Protein AF-A0A917T4K3-F1 (afdb_monomer_lite)

Secondary structure (DSSP, 8-state):
-HHHHHHHHHHHHHHHHHHHHHHHHHHHTT-PPPHHHHHHHHHHHHHHHHHHHHHHHHHHHHHHHHHHHHHHHHHHHHHTTS----HHHHHHHHHHTT--HHHHHHHHHHTT--S-HHHHHHHHTTSSPPPHHHHHHHHHHHHHHHHH-

Organism: NCBI:txid1748367

Sequence (149 aa):
MRQEVYAEASTAAALRAAECRARSERLRAGGGATPDDAAQARERLAVARRRQEVAAARARSLAEQQAAARVLDEGARRVTAVDVLGPADLRTRMDALGCPLVDLWAAYLGLCGTCSPLELDAALHGALVLPGIEYRRLDQALWEMEHAL

Radius of gyration: 28.82 Å; chains: 1; bounding box: 52×40×78 Å

pLDDT: mean 71.72, std 12.09, range [40.84, 90.81]

Foldseek 3Di:
DVVVVVVVVVVVVVVVVVVVVVVVVVCVVDDPQDPVNVVVVVVVVVVVVVVVVVVVVVVVVVVVVVVVVVVLVVVVVVVVVDDQDALQRLLVLCVVLVHDLVQLVVLLVVVVQDDDSVQNVCRNVVVHDDRSVSSVSSVVSSVVSVVVD

Structure (mmCIF, N/CA/C/O backbone):
data_AF-A0A917T4K3-F1
#
_entry.id   AF-A0A917T4K3-F1
#
loop_
_atom_site.group_PDB
_atom_site.id
_atom_site.type_symbol
_atom_site.label_atom_id
_atom_site.label_alt_id
_atom_site.label_comp_id
_atom_site.label_asym_id
_atom_site.label_entity_id
_atom_site.label_seq_id
_atom_site.pdbx_PDB_ins_code
_atom_site.Cartn_x
_atom_site.Cartn_y
_atom_site.Cartn_z
_atom_site.occupancy
_atom_site.B_iso_or_equiv
_atom_site.auth_seq_id
_atom_site.auth_comp_id
_atom_site.auth_asym_id
_atom_site.auth_atom_id
_atom_site.pdbx_PDB_model_num
ATOM 1 N N . MET A 1 1 ? 24.339 25.917 -17.254 1.00 52.16 1 MET A N 1
ATOM 2 C CA . MET A 1 1 ? 23.712 24.609 -16.958 1.00 52.16 1 MET A CA 1
ATOM 3 C C . MET A 1 1 ? 22.759 24.073 -18.031 1.00 52.16 1 MET A C 1
ATOM 5 O O . MET A 1 1 ? 23.098 23.058 -18.611 1.00 52.16 1 MET A O 1
ATOM 9 N N . ARG A 1 2 ? 21.593 24.672 -18.363 1.00 51.97 2 ARG A N 1
ATOM 10 C CA . ARG A 1 2 ? 20.718 24.086 -19.421 1.00 51.97 2 ARG A CA 1
ATOM 11 C C . ARG A 1 2 ? 21.290 24.207 -20.842 1.00 51.97 2 ARG A C 1
ATOM 13 O O . ARG A 1 2 ? 21.120 23.287 -21.627 1.00 51.97 2 ARG A O 1
ATOM 20 N N . GLN A 1 3 ? 21.969 25.308 -21.173 1.00 52.25 3 GLN A N 1
ATOM 21 C CA . GLN A 1 3 ? 22.527 25.528 -22.519 1.00 52.25 3 GLN A CA 1
ATOM 22 C C . GLN A 1 3 ? 23.711 24.603 -22.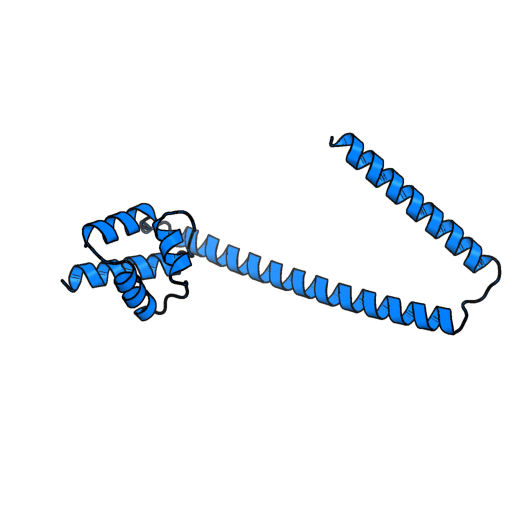853 1.00 52.25 3 GLN A C 1
ATOM 24 O O . GLN A 1 3 ? 23.831 24.172 -23.995 1.00 52.25 3 GLN A O 1
ATOM 29 N N . GLU A 1 4 ? 24.526 24.235 -21.864 1.00 55.00 4 GLU A N 1
ATOM 30 C CA . GLU A 1 4 ? 25.661 23.315 -22.049 1.00 55.00 4 GLU A CA 1
ATOM 31 C C . GLU A 1 4 ? 25.184 21.887 -22.353 1.00 55.00 4 GLU A C 1
ATOM 33 O O . GLU A 1 4 ? 25.668 21.262 -23.292 1.00 55.00 4 GLU A O 1
ATOM 38 N N . VAL A 1 5 ? 24.129 21.425 -21.672 1.00 59.19 5 VAL A N 1
ATOM 39 C CA . VAL A 1 5 ? 23.522 20.102 -21.911 1.00 59.19 5 VAL A CA 1
ATOM 40 C C . VAL A 1 5 ? 22.920 19.989 -23.323 1.00 59.19 5 VAL A C 1
ATOM 42 O O . VAL A 1 5 ? 23.009 18.938 -23.958 1.00 59.19 5 VAL A O 1
ATOM 45 N N . TYR A 1 6 ? 22.343 21.071 -23.860 1.00 53.94 6 TYR A N 1
ATOM 46 C CA . TYR A 1 6 ? 21.839 21.090 -25.242 1.00 53.94 6 TYR A CA 1
ATOM 47 C C . TYR A 1 6 ? 22.968 21.070 -26.284 1.00 53.94 6 TYR A C 1
ATOM 49 O O . TYR A 1 6 ? 22.834 20.409 -27.318 1.00 53.94 6 TYR A O 1
ATOM 57 N N . ALA A 1 7 ? 24.084 21.754 -26.018 1.00 63.34 7 ALA A N 1
ATOM 58 C CA . ALA A 1 7 ? 25.245 21.769 -26.907 1.00 63.34 7 ALA A CA 1
ATOM 59 C C . ALA A 1 7 ? 25.944 20.398 -26.963 1.00 63.34 7 ALA A C 1
ATOM 61 O O . ALA A 1 7 ? 26.297 19.921 -28.047 1.00 63.34 7 ALA A O 1
ATOM 62 N N . GLU A 1 8 ? 26.068 19.719 -25.822 1.00 68.88 8 GLU A N 1
ATOM 63 C CA . GLU A 1 8 ? 26.615 18.361 -25.736 1.00 68.88 8 GLU A CA 1
ATOM 64 C C . GLU A 1 8 ? 25.728 17.336 -26.457 1.00 68.88 8 GLU A C 1
ATOM 66 O O . GLU A 1 8 ? 26.223 16.526 -27.246 1.00 68.88 8 GLU A O 1
ATOM 71 N N . ALA A 1 9 ? 24.404 17.412 -26.274 1.00 56.28 9 ALA A N 1
ATOM 72 C CA . ALA A 1 9 ? 23.457 16.527 -26.953 1.00 56.28 9 ALA A CA 1
ATOM 73 C C . ALA A 1 9 ? 23.473 16.708 -28.483 1.00 56.28 9 ALA A C 1
ATOM 75 O O . ALA A 1 9 ? 23.432 15.724 -29.227 1.00 56.28 9 ALA A O 1
A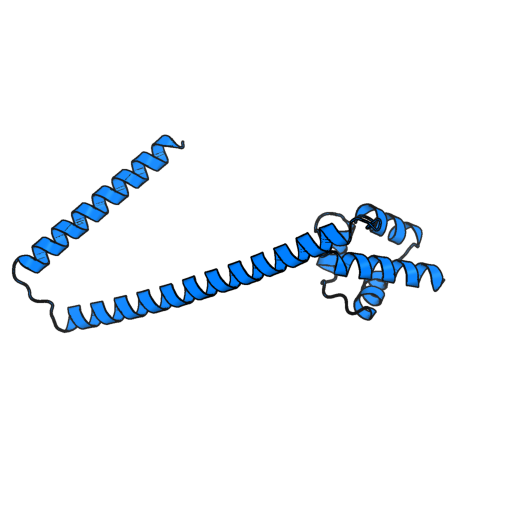TOM 76 N N . SER A 1 10 ? 23.580 17.953 -28.958 1.00 66.75 10 SER A N 1
ATOM 77 C CA . SER A 1 10 ? 23.686 18.275 -30.387 1.00 66.75 10 SER A CA 1
ATOM 78 C C . SER A 1 10 ? 24.986 17.737 -30.998 1.00 66.75 10 SER A C 1
ATOM 80 O O . SER A 1 10 ? 24.974 17.097 -32.053 1.00 66.75 10 SER A O 1
ATOM 82 N N . THR A 1 11 ? 26.104 17.896 -30.286 1.00 75.44 11 THR A N 1
ATOM 83 C CA . THR A 1 11 ? 27.418 17.395 -30.713 1.00 75.44 11 THR A CA 1
ATOM 84 C C . THR A 1 11 ? 27.435 15.865 -30.787 1.00 75.44 11 THR A C 1
ATOM 86 O O . THR A 1 11 ? 27.882 15.288 -31.780 1.00 75.44 11 THR A O 1
ATOM 89 N N . ALA A 1 12 ? 26.860 15.188 -29.789 1.00 64.44 12 ALA A N 1
ATOM 90 C CA . ALA A 1 12 ? 26.726 13.734 -29.787 1.00 64.44 12 ALA A CA 1
ATOM 91 C C . ALA A 1 12 ? 25.843 13.219 -30.941 1.00 64.44 12 ALA A C 1
ATOM 93 O O . ALA A 1 12 ? 26.136 12.174 -31.529 1.00 64.44 12 ALA A O 1
ATOM 94 N N . ALA A 1 13 ? 24.781 13.946 -31.301 1.00 59.59 13 ALA A N 1
ATOM 95 C CA . ALA A 1 13 ? 23.933 13.603 -32.443 1.00 59.59 13 ALA A CA 1
ATOM 96 C C . ALA A 1 13 ? 24.668 13.779 -33.785 1.00 59.59 13 ALA A C 1
ATOM 98 O O . ALA A 1 13 ? 24.569 12.911 -34.658 1.00 59.59 13 ALA A O 1
ATOM 99 N N . ALA A 1 14 ? 25.448 14.854 -33.936 1.00 74.94 14 ALA A N 1
ATOM 100 C CA . ALA A 1 14 ? 26.242 15.115 -35.136 1.00 74.94 14 ALA A CA 1
ATOM 101 C C . ALA A 1 14 ? 27.321 14.040 -35.368 1.00 74.94 14 ALA A C 1
ATOM 103 O O . ALA A 1 14 ? 27.476 13.561 -36.495 1.00 74.94 14 ALA A O 1
ATOM 104 N N . LEU A 1 15 ? 28.002 13.603 -34.301 1.00 77.00 15 LEU A N 1
ATOM 105 C CA . LEU A 1 15 ? 28.995 12.523 -34.351 1.00 77.00 15 LEU A CA 1
ATOM 106 C C . LEU A 1 15 ? 28.371 11.193 -34.796 1.00 77.00 15 LEU A C 1
ATOM 108 O O . LEU A 1 15 ? 28.854 10.577 -35.746 1.00 77.00 15 LEU A O 1
ATOM 112 N N . ARG A 1 16 ? 27.231 10.796 -34.211 1.00 70.38 16 ARG A N 1
ATOM 113 C CA . ARG A 1 16 ? 26.514 9.571 -34.622 1.00 70.38 16 ARG A CA 1
ATOM 114 C C . ARG A 1 16 ? 26.059 9.623 -36.082 1.00 70.38 16 ARG A C 1
ATOM 116 O O . ARG A 1 16 ? 26.117 8.617 -36.787 1.00 70.38 16 ARG A O 1
ATOM 123 N N . ALA A 1 17 ? 25.612 10.784 -36.560 1.00 62.78 17 ALA A N 1
ATOM 124 C CA . ALA A 1 17 ? 25.205 10.951 -37.955 1.00 62.78 17 ALA A CA 1
ATOM 125 C C . ALA A 1 17 ? 26.392 10.814 -38.927 1.00 62.78 17 ALA A C 1
ATOM 127 O O . ALA A 1 17 ? 26.247 10.213 -39.995 1.00 62.78 17 ALA A O 1
ATOM 128 N N . ALA A 1 18 ? 27.568 11.336 -38.562 1.00 73.50 18 ALA A N 1
ATOM 129 C CA . ALA A 1 18 ? 28.793 11.178 -39.343 1.00 73.50 18 ALA A CA 1
ATOM 130 C C . ALA A 1 18 ? 29.257 9.711 -39.395 1.00 73.50 18 ALA A C 1
ATOM 132 O O . ALA A 1 18 ? 29.554 9.204 -40.477 1.00 73.50 18 ALA A O 1
ATOM 133 N N . GLU A 1 19 ? 29.224 9.001 -38.265 1.00 67.12 19 GLU A N 1
ATOM 134 C CA . GLU A 1 19 ? 29.553 7.571 -38.195 1.00 67.12 19 GLU A CA 1
ATOM 135 C C . GLU A 1 19 ? 28.624 6.713 -39.065 1.00 67.12 19 GLU A C 1
ATOM 137 O O . GLU A 1 19 ? 29.086 5.830 -39.795 1.00 67.12 19 GLU A O 1
ATOM 142 N N . CYS A 1 20 ? 27.318 6.997 -39.044 1.00 64.88 20 CYS A N 1
ATOM 143 C CA . CYS A 1 20 ? 26.338 6.318 -39.891 1.00 64.88 20 CYS A CA 1
ATOM 144 C C . CYS A 1 20 ? 26.611 6.539 -41.387 1.00 64.88 20 CYS A C 1
ATOM 146 O O . CYS A 1 20 ? 26.538 5.582 -42.164 1.00 64.88 20 CYS A O 1
ATOM 148 N N . ARG A 1 21 ? 26.971 7.765 -41.798 1.00 72.44 21 ARG A N 1
ATOM 149 C CA . ARG A 1 21 ? 27.339 8.073 -43.192 1.00 72.44 21 ARG A CA 1
ATOM 150 C C . ARG A 1 21 ? 28.601 7.326 -43.626 1.00 72.44 21 ARG A C 1
ATOM 152 O O . ARG A 1 21 ? 28.550 6.591 -44.609 1.00 72.44 21 ARG A O 1
ATOM 159 N N . ALA A 1 22 ? 29.669 7.390 -42.832 1.00 69.75 22 ALA A N 1
ATOM 160 C CA . ALA A 1 22 ? 30.927 6.694 -43.119 1.00 69.75 22 ALA A CA 1
ATOM 161 C C . ALA A 1 22 ? 30.765 5.162 -43.161 1.00 69.75 22 ALA A C 1
ATOM 163 O O . ALA A 1 22 ? 31.464 4.455 -43.890 1.00 69.75 22 ALA A O 1
ATOM 164 N N . ARG A 1 23 ? 29.844 4.604 -42.366 1.00 66.19 23 ARG A N 1
ATOM 165 C CA . ARG A 1 23 ? 29.502 3.177 -42.421 1.00 66.19 23 ARG A CA 1
ATOM 166 C C . ARG A 1 23 ? 28.716 2.827 -43.686 1.00 66.19 23 ARG A C 1
ATOM 168 O O . ARG A 1 23 ? 28.997 1.801 -44.296 1.00 66.19 23 ARG A O 1
ATOM 175 N N . SER A 1 24 ? 27.773 3.674 -44.099 1.00 64.88 24 SER A N 1
ATOM 176 C CA . SER A 1 24 ? 27.031 3.494 -45.353 1.00 64.88 24 SER A CA 1
ATOM 177 C C . SER A 1 24 ? 27.941 3.572 -46.579 1.00 64.88 24 SER A C 1
ATOM 179 O O . SER A 1 24 ? 27.735 2.821 -47.527 1.00 64.88 24 SER A O 1
ATOM 181 N N . GLU A 1 25 ? 28.927 4.465 -46.581 1.00 73.56 25 GLU A N 1
ATOM 182 C CA . GLU A 1 25 ? 29.904 4.597 -47.668 1.00 73.56 25 GLU A CA 1
ATOM 183 C C . GLU A 1 25 ? 30.810 3.366 -47.754 1.00 73.56 25 GLU A C 1
ATOM 185 O O . GLU A 1 25 ? 30.993 2.827 -48.840 1.00 73.56 25 GLU A O 1
ATOM 190 N N . ARG A 1 26 ? 31.268 2.835 -46.610 1.00 62.50 26 ARG A N 1
ATOM 191 C CA . ARG A 1 26 ? 32.018 1.566 -46.553 1.00 62.50 26 ARG A CA 1
ATOM 192 C C . ARG A 1 26 ? 31.217 0.373 -47.077 1.00 62.50 26 ARG A C 1
ATOM 194 O O . ARG A 1 26 ? 31.762 -0.443 -47.809 1.00 62.50 26 ARG A O 1
ATOM 201 N N . LEU A 1 27 ? 29.925 0.295 -46.751 1.00 62.03 27 LEU A N 1
ATOM 202 C CA . LEU A 1 27 ? 29.034 -0.747 -47.277 1.00 62.03 27 LEU A CA 1
ATOM 203 C C . LEU A 1 27 ? 28.784 -0.598 -48.789 1.00 62.03 27 LEU A C 1
ATOM 205 O O . LEU A 1 27 ? 28.624 -1.601 -49.478 1.00 62.03 27 LEU A O 1
ATOM 209 N N . ARG A 1 28 ? 28.778 0.634 -49.320 1.00 62.78 28 ARG A N 1
ATOM 210 C CA . ARG A 1 28 ? 28.670 0.906 -50.767 1.00 62.78 28 ARG A CA 1
ATOM 211 C C . ARG A 1 28 ? 29.973 0.645 -51.532 1.00 62.78 28 ARG A C 1
ATOM 213 O O . ARG A 1 28 ? 29.907 0.338 -52.715 1.00 62.78 28 ARG A O 1
ATOM 220 N N . ALA A 1 29 ? 31.131 0.753 -50.877 1.00 67.88 29 ALA A N 1
ATOM 221 C CA . ALA A 1 29 ? 32.456 0.701 -51.501 1.00 67.88 29 ALA A CA 1
ATOM 222 C C . ALA A 1 29 ? 33.028 -0.712 -51.758 1.00 67.88 29 ALA A C 1
ATOM 224 O O . ALA A 1 29 ? 34.154 -0.813 -52.234 1.00 67.88 29 ALA A O 1
ATOM 225 N N . GLY A 1 30 ? 32.280 -1.799 -51.521 1.00 60.38 30 GLY A N 1
ATOM 226 C CA . GLY A 1 30 ? 32.620 -3.096 -52.135 1.00 60.38 30 GLY A CA 1
ATOM 227 C C . GLY A 1 30 ? 33.082 -4.233 -51.219 1.00 60.38 30 GLY A C 1
ATOM 228 O O . GLY A 1 30 ? 33.837 -5.092 -51.659 1.00 60.38 30 GLY A O 1
ATOM 229 N N . GLY A 1 31 ? 32.585 -4.317 -49.988 1.00 57.94 31 GLY A N 1
ATOM 230 C CA . GLY A 1 31 ? 32.569 -5.576 -49.235 1.00 57.94 31 GLY A CA 1
ATOM 231 C C . GLY A 1 31 ? 31.124 -5.989 -49.006 1.00 57.94 31 GLY A C 1
ATOM 232 O O . GLY A 1 31 ? 30.476 -5.438 -48.118 1.00 57.94 31 GLY A O 1
ATOM 233 N N . GLY A 1 32 ? 30.586 -6.893 -49.830 1.00 60.78 32 GLY A N 1
ATOM 234 C CA . GLY A 1 32 ? 29.258 -7.458 -49.585 1.00 60.78 32 GLY A CA 1
ATOM 235 C C . GLY A 1 32 ? 29.198 -8.026 -48.167 1.00 60.78 32 GLY A C 1
ATOM 236 O O . GLY A 1 32 ? 30.165 -8.646 -47.729 1.00 60.78 32 GLY A O 1
ATOM 237 N N . ALA A 1 33 ? 28.098 -7.773 -47.448 1.00 59.19 33 ALA A N 1
ATOM 238 C CA . ALA A 1 33 ? 27.910 -8.281 -46.092 1.00 59.19 33 ALA A CA 1
ATOM 239 C C . ALA A 1 33 ? 28.221 -9.780 -46.073 1.00 59.19 33 ALA A C 1
ATOM 241 O O . ALA A 1 33 ? 27.598 -10.556 -46.805 1.00 59.19 33 ALA A O 1
ATOM 242 N N . THR A 1 34 ? 29.211 -10.172 -45.278 1.00 68.12 34 THR A N 1
ATOM 243 C CA . THR A 1 34 ? 29.556 -11.583 -45.151 1.00 68.12 34 THR A CA 1
ATOM 244 C C . THR A 1 34 ? 28.373 -12.331 -44.517 1.00 68.12 34 THR A C 1
ATOM 246 O O . THR A 1 34 ? 27.528 -11.718 -43.851 1.00 68.12 34 THR A O 1
ATOM 249 N N . PRO A 1 35 ? 28.255 -13.655 -44.700 1.00 69.75 35 PRO A N 1
ATOM 250 C CA . PRO A 1 35 ? 27.228 -14.446 -44.020 1.00 69.75 35 PRO A CA 1
ATOM 251 C C . PRO A 1 35 ? 27.210 -14.228 -42.494 1.00 69.75 35 PRO A C 1
ATOM 253 O O . PRO A 1 35 ? 26.133 -14.186 -41.896 1.00 69.75 35 PRO A O 1
ATOM 256 N N . ASP A 1 36 ? 28.378 -13.983 -41.893 1.00 72.56 36 ASP A N 1
ATOM 257 C CA . ASP A 1 36 ? 28.533 -13.652 -40.473 1.00 72.56 36 ASP A CA 1
ATOM 258 C C . ASP A 1 36 ? 28.005 -12.252 -40.124 1.00 72.56 36 ASP A C 1
ATOM 260 O O . ASP A 1 36 ? 27.357 -12.079 -39.089 1.00 72.56 36 ASP A O 1
ATOM 264 N N . ASP A 1 37 ? 28.174 -11.259 -41.004 1.00 68.12 37 ASP A N 1
ATOM 265 C CA . ASP A 1 37 ? 27.569 -9.930 -40.828 1.00 68.12 37 ASP A CA 1
ATOM 266 C C . ASP A 1 37 ? 26.038 -10.001 -40.878 1.00 68.12 37 ASP A C 1
ATOM 268 O O . ASP A 1 37 ? 25.344 -9.328 -40.108 1.00 68.12 37 ASP A O 1
ATOM 272 N N . ALA A 1 38 ? 25.492 -10.842 -41.762 1.00 66.62 38 ALA A N 1
ATOM 273 C CA . ALA A 1 38 ? 24.057 -11.085 -41.851 1.00 66.62 38 ALA A CA 1
ATOM 274 C C . ALA A 1 38 ? 23.526 -11.827 -40.611 1.00 66.62 38 ALA A C 1
ATOM 276 O O . ALA A 1 38 ? 22.438 -11.501 -40.124 1.00 66.62 38 ALA A O 1
ATOM 277 N N . ALA A 1 39 ? 24.285 -12.783 -40.068 1.00 68.88 39 ALA A N 1
ATOM 278 C CA . ALA A 1 39 ? 23.954 -13.476 -38.825 1.00 68.88 39 ALA A CA 1
ATOM 279 C C . ALA A 1 39 ? 23.973 -12.518 -37.620 1.00 68.88 39 ALA A C 1
ATOM 281 O O . ALA A 1 39 ? 22.972 -12.419 -36.905 1.00 68.88 39 ALA A O 1
ATOM 282 N N . GLN A 1 40 ? 25.032 -11.715 -37.463 1.00 67.56 40 GLN A N 1
ATOM 283 C CA . GLN A 1 40 ? 25.112 -10.696 -36.410 1.00 67.56 40 GLN A CA 1
ATOM 284 C C . GLN A 1 40 ? 24.013 -9.636 -36.539 1.00 67.56 40 GLN A C 1
ATOM 286 O O . GLN A 1 40 ? 23.477 -9.167 -35.533 1.00 67.56 40 GLN A O 1
ATOM 291 N N . ALA A 1 41 ? 23.647 -9.239 -37.760 1.00 64.44 41 ALA A N 1
ATOM 292 C CA . ALA A 1 41 ? 22.552 -8.298 -37.979 1.00 64.44 41 ALA A CA 1
ATOM 293 C C . ALA A 1 41 ? 21.197 -8.884 -37.549 1.00 64.44 41 ALA A C 1
ATOM 295 O O . ALA A 1 41 ? 20.408 -8.185 -36.909 1.00 64.44 41 ALA A O 1
ATOM 296 N N . ARG A 1 42 ? 20.936 -10.166 -37.844 1.00 71.06 42 ARG A N 1
ATOM 297 C CA . ARG A 1 42 ? 19.717 -10.871 -37.406 1.00 71.06 42 ARG A CA 1
ATOM 298 C C . ARG A 1 42 ? 19.654 -11.002 -35.889 1.00 71.06 42 ARG A C 1
ATOM 300 O O . ARG A 1 42 ? 18.604 -10.739 -35.308 1.00 71.06 42 ARG A O 1
ATOM 307 N N . GLU A 1 43 ? 20.768 -11.338 -35.248 1.00 75.69 43 GLU A N 1
ATOM 308 C CA . GLU A 1 43 ? 20.852 -11.445 -33.791 1.00 75.69 43 GLU A CA 1
ATOM 309 C C . GLU A 1 43 ? 20.614 -10.088 -33.111 1.00 75.69 43 GLU A C 1
ATOM 311 O O . GLU A 1 43 ? 19.772 -9.966 -32.219 1.00 75.69 43 GLU A O 1
ATOM 316 N N . ARG A 1 44 ? 21.261 -9.022 -33.598 1.00 65.56 44 ARG A N 1
ATOM 317 C CA . ARG A 1 44 ? 21.036 -7.655 -33.098 1.00 65.56 44 ARG A CA 1
ATOM 318 C C . ARG A 1 44 ? 19.590 -7.203 -33.288 1.00 65.56 44 ARG A C 1
ATOM 320 O O . ARG A 1 44 ? 19.038 -6.552 -32.401 1.00 65.56 44 ARG A O 1
ATOM 327 N N . LEU A 1 45 ? 18.961 -7.567 -34.407 1.00 70.69 45 LEU A N 1
ATOM 328 C CA . LEU A 1 45 ? 17.549 -7.285 -34.658 1.00 70.69 45 LEU A CA 1
ATOM 329 C C . LEU A 1 45 ? 16.632 -8.063 -33.700 1.00 70.69 45 L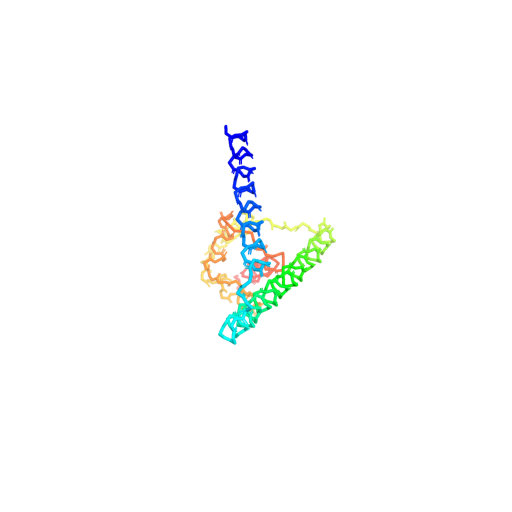EU A C 1
ATOM 331 O O . LEU A 1 45 ? 15.666 -7.492 -33.197 1.00 70.69 45 LEU A O 1
ATOM 335 N N . ALA A 1 46 ? 16.937 -9.329 -33.406 1.00 67.56 46 ALA A N 1
ATOM 336 C CA . ALA A 1 46 ? 16.187 -10.136 -32.443 1.00 67.56 46 ALA A CA 1
ATOM 337 C C . ALA A 1 46 ? 16.274 -9.550 -31.023 1.00 67.56 46 ALA A C 1
ATOM 339 O O . ALA A 1 46 ? 15.252 -9.384 -30.356 1.00 67.56 46 ALA A O 1
ATOM 340 N N . VAL A 1 47 ? 17.469 -9.131 -30.593 1.00 71.69 47 VAL A N 1
ATOM 341 C CA . VAL A 1 47 ? 17.670 -8.447 -29.305 1.00 71.69 47 VAL A CA 1
ATOM 342 C C . VAL A 1 47 ? 16.924 -7.108 -29.262 1.00 71.69 47 VAL A C 1
ATOM 344 O O . VAL A 1 47 ? 16.289 -6.789 -28.256 1.00 71.69 47 VAL A O 1
ATOM 347 N N . ALA A 1 48 ? 16.952 -6.327 -30.347 1.00 58.16 48 ALA A N 1
ATOM 348 C CA . ALA A 1 48 ? 16.223 -5.062 -30.436 1.00 58.16 48 ALA A CA 1
ATOM 349 C C . ALA A 1 48 ? 14.699 -5.263 -30.356 1.00 58.16 48 ALA A C 1
ATOM 351 O O . ALA A 1 48 ? 14.035 -4.556 -29.598 1.00 58.16 48 ALA A O 1
ATOM 352 N N . ARG A 1 49 ? 14.155 -6.269 -31.057 1.00 65.06 49 ARG A N 1
ATOM 353 C CA . ARG A 1 49 ? 12.733 -6.646 -30.975 1.00 65.06 49 ARG A CA 1
ATOM 354 C C . ARG A 1 49 ? 12.346 -7.070 -29.565 1.00 65.06 49 ARG A C 1
ATOM 356 O O . ARG A 1 49 ? 11.364 -6.567 -29.028 1.00 65.06 49 ARG A O 1
ATOM 363 N N . ARG A 1 50 ? 13.168 -7.894 -28.910 1.00 65.94 50 ARG A N 1
ATOM 364 C CA . ARG A 1 50 ? 12.917 -8.313 -27.526 1.00 65.94 50 ARG A CA 1
ATOM 365 C C . ARG A 1 50 ? 12.902 -7.130 -26.557 1.00 65.94 50 ARG A C 1
ATOM 367 O O . ARG A 1 50 ? 12.046 -7.056 -25.680 1.00 65.94 50 ARG A O 1
ATOM 374 N N . ARG A 1 51 ? 13.816 -6.170 -26.728 1.00 64.31 51 ARG A N 1
ATOM 375 C CA . ARG A 1 51 ? 13.828 -4.926 -25.940 1.00 64.31 51 ARG A CA 1
ATOM 376 C C . ARG A 1 51 ? 12.585 -4.074 -26.200 1.00 64.31 51 ARG A C 1
ATOM 378 O O . ARG A 1 51 ? 12.030 -3.524 -25.253 1.00 64.31 51 ARG A O 1
ATOM 385 N N . GLN A 1 52 ? 12.129 -3.997 -27.450 1.00 66.19 52 GLN A N 1
ATOM 386 C CA . GLN A 1 52 ? 10.905 -3.286 -27.821 1.00 66.19 52 GLN A CA 1
ATOM 387 C C . GLN A 1 52 ? 9.654 -3.930 -27.204 1.00 66.19 52 GLN A C 1
ATOM 389 O O . GLN A 1 52 ? 8.809 -3.214 -26.675 1.00 66.19 52 GLN A O 1
ATOM 394 N N . GLU A 1 53 ? 9.551 -5.261 -27.203 1.00 67.88 53 GLU A N 1
ATOM 395 C CA . GLU A 1 53 ? 8.454 -5.998 -26.556 1.00 67.88 53 GLU A CA 1
ATOM 396 C C . GLU A 1 53 ? 8.393 -5.726 -25.050 1.00 67.88 53 GLU A C 1
ATOM 398 O O . GLU A 1 53 ? 7.322 -5.440 -24.513 1.00 67.88 53 GLU A O 1
ATOM 403 N N . VAL A 1 54 ? 9.544 -5.760 -24.370 1.00 71.19 54 VAL A N 1
ATOM 404 C CA . VAL A 1 54 ? 9.642 -5.466 -22.932 1.00 71.19 54 VAL A CA 1
ATOM 405 C C . VAL A 1 54 ? 9.283 -4.007 -22.642 1.00 71.19 54 VAL A C 1
ATOM 407 O O . VAL A 1 54 ? 8.554 -3.735 -21.690 1.00 71.19 54 VAL A O 1
ATOM 410 N N . ALA A 1 55 ? 9.743 -3.061 -23.465 1.00 58.16 55 ALA A N 1
ATOM 411 C CA . ALA A 1 55 ? 9.378 -1.652 -23.329 1.00 58.16 55 ALA A CA 1
ATOM 412 C C . ALA A 1 55 ? 7.871 -1.427 -23.550 1.00 58.16 55 ALA A C 1
ATOM 414 O O . ALA A 1 55 ? 7.241 -0.709 -22.777 1.00 58.16 55 ALA A O 1
ATOM 415 N N . ALA A 1 56 ? 7.273 -2.091 -24.544 1.00 66.00 56 ALA A N 1
ATOM 416 C CA . ALA A 1 56 ? 5.837 -2.027 -24.803 1.00 66.00 56 ALA A CA 1
ATOM 417 C C . ALA A 1 56 ? 5.013 -2.655 -23.666 1.00 66.00 56 ALA A C 1
ATOM 419 O O . ALA A 1 56 ? 3.977 -2.113 -23.291 1.00 66.00 56 ALA A O 1
A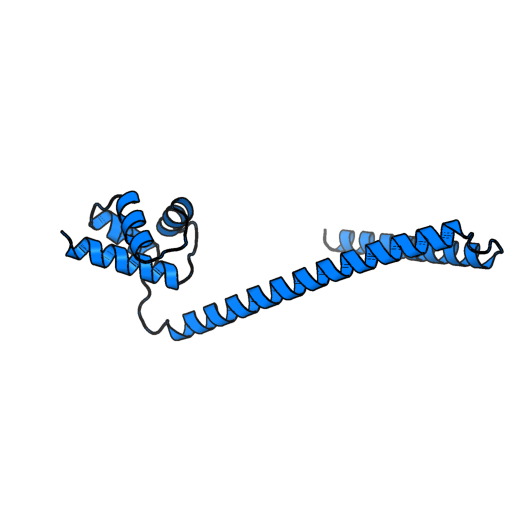TOM 420 N N . ALA A 1 57 ? 5.479 -3.760 -23.076 1.00 67.38 57 ALA A N 1
ATOM 421 C CA . ALA A 1 57 ? 4.848 -4.365 -21.904 1.00 67.38 57 ALA A CA 1
ATOM 422 C C . ALA A 1 57 ? 4.908 -3.438 -20.679 1.00 67.38 57 ALA A C 1
ATOM 424 O O . ALA A 1 57 ? 3.905 -3.268 -19.992 1.00 67.38 57 ALA A O 1
ATOM 425 N N . ARG A 1 58 ? 6.048 -2.772 -20.448 1.00 66.56 58 ARG A N 1
ATOM 426 C CA . ARG A 1 58 ? 6.190 -1.767 -19.382 1.00 66.56 58 ARG A CA 1
ATOM 427 C C . ARG A 1 58 ? 5.289 -0.555 -19.605 1.00 66.56 58 ARG A C 1
ATOM 429 O O . ARG A 1 58 ? 4.677 -0.087 -18.656 1.00 66.56 58 ARG A O 1
ATOM 436 N N . ALA A 1 59 ? 5.169 -0.075 -20.842 1.00 66.00 59 ALA A N 1
ATOM 437 C CA . ALA A 1 59 ? 4.278 1.034 -21.174 1.00 66.00 59 ALA A CA 1
ATOM 438 C C . ALA A 1 59 ? 2.800 0.676 -20.947 1.00 66.00 59 ALA A C 1
ATOM 440 O O . ALA A 1 59 ? 2.062 1.487 -20.396 1.00 66.00 59 ALA A O 1
ATOM 441 N N . ARG A 1 60 ? 2.379 -0.547 -21.309 1.00 73.44 60 ARG A N 1
ATOM 442 C CA . ARG A 1 60 ? 1.026 -1.049 -21.013 1.00 73.44 60 ARG A CA 1
ATOM 443 C C . ARG A 1 60 ? 0.775 -1.164 -19.512 1.00 73.44 60 ARG A C 1
ATOM 445 O O . ARG A 1 60 ? -0.217 -0.633 -19.038 1.00 73.44 60 ARG A O 1
ATOM 452 N N . SER A 1 61 ? 1.712 -1.751 -18.768 1.00 70.94 61 SER A N 1
ATOM 453 C CA . SER A 1 61 ? 1.611 -1.864 -17.308 1.00 70.94 61 SER A CA 1
ATOM 454 C C . SER A 1 61 ? 1.547 -0.493 -16.622 1.00 70.94 61 SER A C 1
ATOM 456 O O . SER A 1 61 ? 0.737 -0.297 -15.722 1.00 70.94 61 SER A O 1
ATOM 458 N N . LEU A 1 62 ? 2.325 0.490 -17.086 1.00 72.56 62 LEU A N 1
ATOM 459 C CA . LEU A 1 62 ? 2.258 1.860 -16.573 1.00 72.56 62 LEU A CA 1
ATOM 460 C C . LEU A 1 62 ? 0.915 2.527 -16.909 1.00 72.56 62 LEU A C 1
ATOM 462 O O . LEU A 1 62 ? 0.353 3.221 -16.068 1.00 72.56 62 LEU A O 1
ATOM 466 N N . ALA A 1 63 ? 0.382 2.310 -18.114 1.00 67.00 63 ALA A N 1
ATOM 467 C CA . ALA A 1 63 ? -0.926 2.828 -18.509 1.00 67.00 63 ALA A CA 1
ATOM 468 C C . ALA A 1 63 ? -2.068 2.196 -17.694 1.00 67.00 63 ALA A C 1
ATOM 470 O O . ALA A 1 63 ? -2.982 2.904 -17.282 1.00 67.00 63 ALA A O 1
ATOM 471 N N . GLU A 1 64 ? -1.993 0.895 -17.406 1.00 72.62 64 GLU A N 1
ATOM 472 C CA . GLU A 1 64 ? -2.929 0.182 -16.526 1.00 72.62 64 GLU A CA 1
ATOM 473 C C . GLU A 1 64 ? -2.851 0.706 -15.087 1.00 72.62 64 GLU A C 1
ATOM 475 O O . GLU A 1 64 ? -3.882 1.006 -14.487 1.00 72.62 64 GLU A O 1
ATOM 480 N N . GLN A 1 65 ? -1.642 0.914 -14.557 1.00 66.94 65 GLN A N 1
ATOM 481 C CA . GLN A 1 65 ? -1.434 1.522 -13.238 1.00 66.94 65 GLN A CA 1
ATOM 482 C C . GLN A 1 65 ? -1.972 2.959 -13.178 1.00 66.94 65 GLN A C 1
ATOM 484 O O . GLN A 1 65 ? -2.618 3.334 -12.203 1.00 66.94 65 GLN A O 1
ATOM 489 N N . GLN A 1 66 ? -1.767 3.762 -14.225 1.00 70.56 66 GLN A N 1
ATOM 490 C CA . GLN A 1 66 ? -2.304 5.123 -14.314 1.00 70.56 66 GLN A CA 1
ATOM 491 C C . GLN A 1 66 ? -3.831 5.141 -14.456 1.00 70.56 66 GLN A C 1
ATOM 493 O O . GLN A 1 66 ? -4.485 6.009 -13.881 1.00 70.56 66 GLN A O 1
ATOM 498 N N . ALA A 1 67 ? -4.414 4.197 -15.197 1.00 68.69 67 ALA A N 1
ATOM 499 C CA . ALA A 1 67 ? -5.862 4.050 -15.306 1.00 68.69 67 ALA A CA 1
ATOM 500 C C . ALA A 1 67 ? -6.478 3.630 -13.964 1.00 68.69 67 ALA A C 1
ATOM 502 O O . ALA A 1 67 ? -7.454 4.239 -13.531 1.00 68.69 67 ALA A O 1
ATOM 503 N N . ALA A 1 68 ? -5.864 2.673 -13.261 1.00 61.75 68 ALA A N 1
ATOM 504 C CA . ALA A 1 68 ? -6.263 2.289 -11.910 1.00 61.75 68 ALA A CA 1
ATOM 505 C C . ALA A 1 68 ? -6.156 3.474 -10.935 1.00 61.75 68 ALA A C 1
ATOM 507 O O . ALA A 1 68 ? -7.095 3.741 -10.191 1.00 61.75 68 ALA A O 1
ATOM 508 N N . ALA A 1 69 ? -5.070 4.252 -11.002 1.00 63.00 69 ALA A N 1
ATOM 509 C CA . ALA A 1 69 ? -4.902 5.459 -10.196 1.00 63.00 69 ALA A CA 1
ATOM 510 C C . ALA A 1 69 ? -5.975 6.522 -10.488 1.00 63.00 69 ALA A C 1
ATOM 512 O O . ALA A 1 69 ? -6.451 7.166 -9.562 1.00 63.00 69 ALA A O 1
ATOM 513 N N . ARG A 1 70 ? -6.411 6.684 -11.746 1.00 62.91 70 ARG A N 1
ATOM 514 C CA . ARG A 1 70 ? -7.508 7.603 -12.106 1.00 62.91 70 ARG A CA 1
ATOM 515 C C . ARG A 1 70 ? -8.865 7.131 -11.603 1.00 62.91 70 ARG A C 1
ATOM 517 O O . ARG A 1 70 ? -9.633 7.952 -11.124 1.00 62.91 70 ARG A O 1
ATOM 524 N N . VAL A 1 71 ? -9.158 5.833 -11.679 1.00 65.06 71 VAL A N 1
ATOM 525 C CA . VAL A 1 71 ? -10.396 5.266 -11.113 1.00 65.06 71 VAL A CA 1
ATOM 526 C C . VAL A 1 71 ? -10.412 5.426 -9.590 1.00 65.06 71 VAL A C 1
ATOM 528 O O . VAL A 1 71 ? -11.458 5.716 -9.017 1.00 65.06 71 VAL A O 1
ATOM 531 N N . LEU A 1 72 ? -9.253 5.304 -8.937 1.00 60.88 72 LEU A N 1
ATOM 532 C CA . LEU A 1 72 ? -9.099 5.568 -7.507 1.00 60.88 72 LEU A CA 1
ATOM 533 C C . LEU A 1 72 ? -9.214 7.063 -7.166 1.00 60.88 72 LEU A C 1
ATOM 535 O O . LEU A 1 72 ? -9.872 7.382 -6.184 1.00 60.88 72 LEU A O 1
ATOM 539 N N . ASP A 1 73 ? -8.651 7.971 -7.972 1.00 60.31 73 ASP A N 1
ATOM 540 C CA . ASP A 1 73 ? -8.793 9.430 -7.802 1.00 60.31 73 ASP A CA 1
ATOM 541 C C . ASP A 1 73 ? -10.245 9.883 -8.024 1.00 60.31 73 ASP A C 1
ATOM 543 O O . ASP A 1 73 ? -10.791 10.669 -7.255 1.00 60.31 73 ASP A O 1
ATOM 547 N N . GLU A 1 74 ? -10.926 9.340 -9.033 1.00 57.88 74 GLU A N 1
ATOM 548 C CA . GLU A 1 74 ? -12.333 9.643 -9.296 1.00 57.88 74 GLU A CA 1
ATOM 549 C C . GLU A 1 74 ? -13.263 9.005 -8.252 1.00 57.88 74 GLU A C 1
ATOM 551 O O . GLU A 1 74 ? -14.245 9.620 -7.832 1.00 57.88 74 GLU A O 1
ATOM 556 N N . GLY A 1 75 ? -12.916 7.813 -7.757 1.00 48.91 75 GLY A N 1
ATOM 557 C CA . GLY A 1 75 ? -13.541 7.207 -6.584 1.00 48.91 75 GLY A CA 1
ATOM 558 C C . GLY A 1 75 ? -13.345 8.057 -5.328 1.00 48.91 75 GLY A C 1
ATOM 559 O O . GLY A 1 75 ? -14.307 8.295 -4.605 1.00 48.91 75 GLY A O 1
ATOM 560 N N . ALA A 1 76 ? -12.143 8.591 -5.104 1.00 50.41 76 ALA A N 1
ATOM 561 C CA . ALA A 1 76 ? -11.846 9.489 -3.992 1.00 50.41 76 ALA A CA 1
ATOM 562 C C . ALA A 1 76 ? -12.654 10.792 -4.092 1.00 50.41 76 ALA A C 1
ATOM 564 O O . ALA A 1 76 ? -13.303 11.169 -3.123 1.00 50.41 76 ALA A O 1
ATOM 565 N N . ARG A 1 77 ? -12.739 11.416 -5.276 1.00 49.22 77 ARG A N 1
ATOM 566 C CA . ARG A 1 77 ? -13.564 12.620 -5.514 1.00 49.22 77 ARG A CA 1
ATOM 567 C C . ARG A 1 77 ? -15.073 12.392 -5.386 1.00 49.22 77 ARG A C 1
ATOM 569 O O . ARG A 1 77 ? -15.815 13.344 -5.168 1.00 49.22 77 ARG A O 1
ATOM 576 N N . ARG A 1 78 ? -15.559 11.157 -5.548 1.00 45.50 78 ARG A N 1
ATOM 577 C CA . ARG A 1 78 ? -16.964 10.811 -5.251 1.00 45.50 78 ARG A CA 1
ATOM 578 C C . ARG A 1 78 ? -17.190 10.494 -3.773 1.00 45.50 78 ARG A C 1
ATOM 580 O O . ARG A 1 78 ? -18.311 10.634 -3.301 1.00 45.50 78 ARG A O 1
ATOM 587 N N . VAL A 1 79 ? -16.145 10.095 -3.049 1.00 45.78 79 VAL A N 1
ATOM 588 C CA . VAL A 1 79 ? -16.186 9.815 -1.604 1.00 45.78 79 VAL A CA 1
ATOM 589 C C . VAL A 1 79 ? -15.992 11.085 -0.760 1.00 45.78 79 VAL A C 1
ATOM 591 O O . VAL A 1 79 ? -16.432 11.107 0.382 1.00 45.78 79 VAL A O 1
ATOM 594 N N . THR A 1 80 ? -15.471 12.185 -1.318 1.00 40.84 80 THR A N 1
ATOM 595 C CA . THR A 1 80 ? -15.288 13.492 -0.640 1.00 40.84 80 THR A CA 1
ATOM 596 C C . THR A 1 80 ? -16.579 14.238 -0.248 1.00 40.84 80 THR A C 1
ATOM 598 O O . THR A 1 80 ? -16.551 15.447 -0.050 1.00 40.84 80 THR A O 1
ATOM 601 N N . ALA A 1 81 ? -17.715 13.551 -0.115 1.00 41.34 81 ALA A N 1
ATOM 602 C CA . ALA A 1 81 ? -18.893 14.065 0.592 1.00 41.34 81 ALA A CA 1
ATOM 603 C C . ALA A 1 81 ? -19.132 13.362 1.947 1.00 41.34 81 ALA A C 1
ATOM 605 O O . ALA A 1 81 ? -20.165 13.579 2.573 1.00 41.34 81 ALA A O 1
ATOM 606 N N . VAL A 1 82 ? -18.189 12.528 2.397 1.00 47.03 82 VAL A N 1
ATOM 607 C CA . VAL A 1 82 ? -18.145 11.955 3.748 1.00 47.03 82 VAL A CA 1
ATOM 608 C C . VAL A 1 82 ? -16.766 12.281 4.316 1.00 47.03 82 VAL A C 1
ATOM 610 O O . VAL A 1 82 ? -15.767 11.976 3.666 1.00 47.03 82 VAL A O 1
ATOM 613 N N . ASP A 1 83 ? -16.714 12.947 5.470 1.00 48.81 83 ASP A N 1
ATOM 614 C CA . ASP A 1 83 ? -15.480 13.345 6.159 1.00 48.81 83 ASP A CA 1
ATOM 615 C C . ASP A 1 83 ? -14.528 12.146 6.310 1.00 48.81 83 ASP A C 1
ATOM 617 O O . ASP A 1 83 ? -14.747 11.260 7.134 1.00 48.81 83 ASP A O 1
ATOM 621 N N . VAL A 1 84 ? -13.474 12.080 5.489 1.00 56.41 84 VAL A N 1
ATOM 622 C CA . VAL A 1 84 ? -12.423 11.069 5.645 1.00 56.41 84 VAL A CA 1
ATOM 623 C C . VAL A 1 84 ? -11.441 11.608 6.678 1.00 56.41 84 VAL A C 1
ATOM 625 O O . VAL A 1 84 ? -10.678 12.526 6.380 1.00 56.41 84 VAL A O 1
ATOM 628 N N . LEU A 1 85 ? -11.486 11.043 7.887 1.00 63.03 85 LEU A N 1
ATOM 629 C CA . LEU A 1 85 ? -10.510 11.277 8.955 1.00 63.03 85 LEU A CA 1
ATOM 630 C C . LEU A 1 85 ? -9.082 11.137 8.410 1.00 63.03 85 LEU A C 1
ATOM 632 O O . LEU A 1 85 ? -8.747 10.160 7.732 1.00 63.03 85 LEU A O 1
ATOM 636 N N . GLY A 1 86 ? -8.241 12.132 8.688 1.00 70.44 86 GLY A N 1
ATOM 637 C CA . GLY A 1 86 ? -6.860 12.151 8.230 1.00 70.44 86 GLY A CA 1
ATOM 638 C C . GLY A 1 86 ? -5.955 11.233 9.063 1.00 70.44 86 GLY A C 1
ATOM 639 O O . GLY A 1 86 ? -6.313 10.824 10.169 1.00 70.44 86 GLY A O 1
ATOM 640 N N . PRO A 1 87 ? -4.732 10.933 8.588 1.00 70.62 87 PRO A N 1
ATOM 641 C CA . PRO A 1 87 ? -3.764 10.128 9.342 1.00 70.62 87 PRO A CA 1
ATOM 642 C C . PRO A 1 87 ? -3.460 10.665 10.752 1.00 70.62 87 PRO A C 1
ATOM 644 O O . PRO A 1 87 ? -3.305 9.876 11.682 1.00 70.62 87 PRO A O 1
ATOM 647 N N . ALA A 1 88 ? -3.435 11.990 10.932 1.00 75.88 88 ALA A N 1
ATOM 648 C CA . ALA A 1 88 ? -3.252 12.617 12.244 1.00 75.88 88 ALA A CA 1
ATOM 649 C C . ALA A 1 88 ? -4.409 12.311 13.215 1.00 75.88 88 ALA A C 1
ATOM 651 O O . ALA A 1 88 ? -4.181 12.109 14.411 1.00 75.88 88 ALA A O 1
ATOM 652 N N . ASP A 1 89 ? -5.637 12.228 12.699 1.00 83.06 89 ASP A N 1
ATOM 653 C CA . ASP A 1 89 ? -6.828 11.938 13.495 1.00 83.06 89 ASP A CA 1
ATOM 654 C C . ASP A 1 89 ? -6.858 10.466 13.923 1.00 83.06 89 ASP A C 1
ATOM 656 O O . ASP A 1 89 ? -7.137 10.164 15.084 1.00 83.06 89 ASP A O 1
ATOM 660 N N . LEU A 1 90 ? -6.489 9.544 13.023 1.00 86.75 90 LEU A N 1
ATOM 661 C CA . LEU A 1 90 ? -6.379 8.116 13.351 1.00 86.75 90 LEU A CA 1
ATOM 662 C C . LEU A 1 90 ? -5.332 7.859 14.433 1.00 86.75 90 LEU A C 1
ATOM 664 O O . LEU A 1 90 ? -5.591 7.107 15.373 1.00 86.75 90 LEU A O 1
ATOM 668 N N . ARG A 1 91 ? -4.165 8.508 14.339 1.00 88.12 91 ARG A N 1
ATOM 669 C CA . ARG A 1 91 ? -3.131 8.389 15.369 1.00 88.12 91 ARG A CA 1
ATOM 670 C C . ARG A 1 91 ? -3.616 8.927 16.712 1.00 88.12 91 ARG A C 1
ATOM 672 O O . ARG A 1 91 ? -3.473 8.253 17.725 1.00 88.12 91 ARG A O 1
ATOM 679 N N . THR A 1 92 ? -4.249 10.095 16.704 1.00 89.69 92 THR A N 1
ATOM 680 C CA . THR A 1 92 ? -4.792 10.707 17.921 1.00 89.69 92 THR A CA 1
ATOM 681 C C . THR A 1 92 ? -5.828 9.800 18.591 1.00 89.69 92 THR A C 1
ATOM 683 O O . THR A 1 92 ? -5.814 9.652 19.809 1.00 89.69 92 THR A O 1
ATOM 686 N N . ARG A 1 93 ? -6.693 9.138 17.812 1.00 89.44 93 ARG A N 1
ATOM 687 C CA . ARG A 1 93 ? -7.663 8.163 18.335 1.00 89.44 93 ARG A CA 1
ATOM 688 C C . ARG A 1 93 ? -6.998 6.905 18.886 1.00 89.44 93 ARG A C 1
ATOM 690 O O . ARG A 1 93 ? -7.358 6.473 19.975 1.00 89.44 93 ARG A O 1
ATOM 697 N N . MET A 1 94 ? -6.015 6.347 18.179 1.00 90.81 94 MET A N 1
ATOM 698 C CA . MET A 1 94 ? -5.252 5.191 18.664 1.00 90.81 94 MET A CA 1
ATOM 699 C C . MET A 1 94 ? -4.585 5.493 20.014 1.00 90.81 94 MET A C 1
ATOM 701 O O . MET A 1 94 ? -4.706 4.704 20.952 1.00 90.81 94 MET A O 1
ATOM 705 N N . ASP A 1 95 ? -3.948 6.662 20.126 1.00 90.69 95 ASP A N 1
ATOM 706 C CA . ASP A 1 95 ? -3.301 7.113 21.358 1.00 90.69 95 ASP A CA 1
ATOM 707 C C . ASP A 1 95 ? -4.334 7.356 22.481 1.00 90.69 95 ASP A C 1
ATOM 709 O O . ASP A 1 95 ? -4.091 6.976 23.626 1.00 90.69 95 ASP A O 1
ATOM 713 N N . ALA A 1 96 ? -5.509 7.921 22.167 1.00 90.69 96 ALA A N 1
ATOM 714 C CA . ALA A 1 96 ? -6.590 8.151 23.135 1.00 90.69 96 ALA A CA 1
ATOM 715 C C . ALA A 1 96 ? -7.196 6.851 23.693 1.00 90.69 96 ALA A C 1
ATOM 717 O O . ALA A 1 96 ? -7.553 6.799 24.868 1.00 90.69 96 ALA A O 1
ATOM 718 N N . LEU A 1 97 ? -7.275 5.799 22.873 1.00 88.75 97 LEU A N 1
ATOM 719 C CA . LEU A 1 97 ? -7.715 4.466 23.294 1.00 88.75 97 LEU A CA 1
ATOM 720 C C . LEU A 1 97 ? -6.640 3.705 24.086 1.00 88.75 9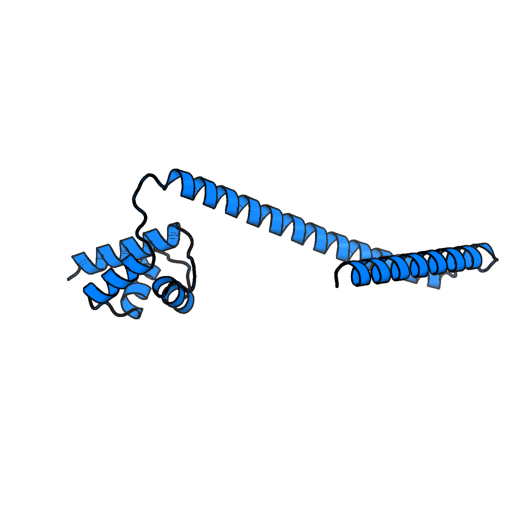7 LEU A C 1
ATOM 722 O O . LEU A 1 97 ? -6.917 2.633 24.618 1.00 88.75 97 LEU A O 1
ATOM 726 N N . GLY A 1 98 ? -5.402 4.214 24.142 1.00 89.56 98 GLY A N 1
ATOM 727 C CA . GLY A 1 98 ? -4.264 3.469 24.685 1.00 89.56 98 GLY A CA 1
ATOM 728 C C . GLY A 1 98 ? -3.972 2.187 23.900 1.00 89.56 98 GLY A C 1
ATOM 729 O O . GLY A 1 98 ? -3.407 1.246 24.453 1.00 89.56 98 GLY A O 1
ATOM 730 N N . CYS A 1 99 ? -4.381 2.143 22.630 1.00 86.31 99 CYS A N 1
ATOM 731 C CA . CYS A 1 99 ? -4.298 0.974 21.770 1.00 86.31 99 CYS A CA 1
ATOM 732 C C . CYS A 1 99 ? -2.853 0.763 21.284 1.00 86.31 99 CYS A C 1
ATOM 734 O O . CYS A 1 99 ? -2.325 1.603 20.548 1.00 86.31 99 CYS A O 1
ATOM 736 N N . PRO A 1 100 ? -2.205 -0.370 21.607 1.00 89.19 100 PRO A N 1
ATOM 737 C CA . PRO A 1 100 ? -0.934 -0.733 21.001 1.00 89.19 100 PRO A CA 1
ATOM 738 C C . PRO A 1 100 ? -1.065 -0.890 19.482 1.00 89.19 100 PRO A C 1
ATOM 740 O O . PRO A 1 100 ? -2.034 -1.461 18.982 1.00 89.19 100 PRO A O 1
ATOM 743 N N . LEU A 1 101 ? -0.041 -0.468 18.736 1.00 87.31 101 LEU A N 1
ATOM 744 C CA . LEU A 1 101 ? -0.013 -0.609 17.274 1.00 87.31 101 LEU A CA 1
ATOM 745 C C . LEU A 1 101 ? -0.226 -2.062 16.811 1.00 87.31 101 LEU A C 1
ATOM 747 O O . LEU A 1 101 ? -0.831 -2.300 15.769 1.00 87.31 101 LEU A O 1
ATOM 751 N N . VAL A 1 102 ? 0.267 -3.036 17.582 1.00 84.81 102 VAL A N 1
ATOM 752 C CA . VAL A 1 102 ? 0.112 -4.466 17.278 1.00 84.81 102 VAL A CA 1
ATOM 753 C C . VAL A 1 102 ? -1.349 -4.920 17.315 1.00 84.81 102 VAL A C 1
ATOM 755 O O . VAL A 1 102 ? -1.750 -5.719 16.470 1.00 84.81 102 VAL A O 1
ATOM 758 N N . ASP A 1 103 ? -2.152 -4.370 18.225 1.00 87.75 103 ASP A N 1
ATOM 759 C CA . ASP A 1 103 ? -3.562 -4.730 18.376 1.00 87.75 103 ASP A CA 1
ATOM 760 C C . ASP A 1 103 ? -4.395 -4.092 17.262 1.00 87.75 103 ASP A C 1
ATOM 762 O O . ASP A 1 103 ? -5.208 -4.769 16.629 1.00 87.75 103 ASP A O 1
ATOM 766 N N . LEU A 1 104 ? -4.100 -2.829 16.924 1.00 86.50 104 LEU A N 1
ATOM 767 C CA . LEU A 1 104 ? -4.671 -2.174 15.746 1.00 86.50 104 LEU A CA 1
ATOM 768 C C . LEU A 1 104 ? -4.337 -2.948 14.467 1.00 86.50 104 LEU A C 1
ATOM 770 O O . LEU A 1 104 ? -5.201 -3.151 13.615 1.00 86.50 104 LEU A O 1
ATOM 774 N N . TRP A 1 105 ? -3.089 -3.399 14.325 1.00 87.56 105 TRP A N 1
ATOM 775 C CA . TRP A 1 105 ? -2.674 -4.174 13.162 1.00 87.56 105 TRP A CA 1
ATOM 776 C C . TRP A 1 105 ? -3.412 -5.516 13.073 1.00 87.56 105 TRP A C 1
ATOM 778 O O . TRP A 1 105 ? -3.843 -5.898 11.986 1.00 87.56 105 TRP A O 1
ATOM 788 N N . ALA A 1 106 ? -3.613 -6.208 14.198 1.00 82.94 106 ALA A N 1
ATOM 789 C CA . ALA A 1 106 ? -4.373 -7.454 14.240 1.00 82.94 106 ALA A CA 1
ATOM 790 C C . ALA A 1 106 ? -5.849 -7.248 13.848 1.00 82.94 106 ALA A C 1
ATOM 792 O O . ALA A 1 106 ? -6.372 -8.002 13.024 1.00 82.94 106 ALA A O 1
ATOM 793 N N . ALA A 1 107 ? -6.498 -6.202 14.372 1.00 78.50 107 ALA A N 1
ATOM 794 C CA . ALA A 1 107 ? -7.870 -5.842 14.012 1.00 78.50 107 ALA A CA 1
ATOM 795 C C . ALA A 1 107 ? -7.987 -5.472 12.520 1.00 78.50 107 ALA A C 1
ATOM 797 O O . ALA A 1 107 ? -8.830 -6.000 11.795 1.00 78.50 107 ALA A O 1
ATOM 798 N N . TYR A 1 108 ? -7.068 -4.643 12.023 1.00 86.69 108 TYR A N 1
ATOM 799 C CA . TYR A 1 108 ? -6.980 -4.268 10.611 1.00 86.69 108 TYR A CA 1
ATOM 800 C C . TYR A 1 108 ? -6.782 -5.473 9.678 1.00 86.69 108 TYR A C 1
ATOM 802 O O . TYR A 1 108 ? -7.423 -5.565 8.626 1.00 86.69 108 TYR A O 1
ATOM 810 N N . LEU A 1 109 ? -5.926 -6.424 10.063 1.00 80.94 109 LEU A N 1
ATOM 811 C CA . LEU A 1 109 ? -5.709 -7.655 9.305 1.00 80.94 109 LEU A CA 1
ATOM 812 C C . LEU A 1 109 ? -6.981 -8.517 9.259 1.00 80.94 109 LEU A C 1
ATOM 814 O O . LEU A 1 109 ? -7.296 -9.079 8.208 1.00 80.94 109 LEU A O 1
ATOM 818 N N . GLY A 1 110 ? -7.749 -8.566 10.355 1.00 72.06 110 GLY A N 1
ATOM 819 C CA . GLY A 1 110 ? -9.063 -9.217 10.411 1.00 72.06 110 GLY A CA 1
ATOM 820 C C . GLY A 1 110 ? -10.067 -8.652 9.398 1.00 72.06 110 GLY A C 1
ATOM 821 O O . GLY A 1 110 ? -10.867 -9.396 8.833 1.00 72.06 110 GLY A O 1
ATOM 822 N N . LEU A 1 111 ? -9.950 -7.363 9.069 1.00 72.06 111 LEU A N 1
ATOM 823 C CA . LEU A 1 111 ? -10.740 -6.674 8.039 1.00 72.06 111 LEU A CA 1
ATOM 824 C C . LEU A 1 111 ? -10.153 -6.804 6.619 1.00 72.06 111 LEU A C 1
ATOM 826 O O . LEU A 1 111 ? -10.534 -6.062 5.704 1.00 72.06 111 LEU A O 1
ATOM 830 N N . CYS A 1 112 ? -9.239 -7.758 6.415 1.00 80.00 112 CYS A N 1
ATOM 831 C CA . CYS A 1 112 ? -8.543 -8.006 5.151 1.00 80.00 112 CYS A CA 1
ATOM 832 C C . CYS A 1 112 ? -7.721 -6.798 4.658 1.00 80.00 112 CYS A C 1
ATOM 834 O O . CYS A 1 112 ? -7.656 -6.537 3.451 1.00 80.00 112 CYS A O 1
ATOM 836 N N . GLY A 1 113 ? -7.116 -6.048 5.583 1.00 73.88 113 GLY A N 1
ATOM 837 C CA . GLY A 1 113 ? -6.133 -5.013 5.270 1.00 73.88 113 GLY A CA 1
ATOM 838 C C . GLY A 1 113 ? -4.917 -5.577 4.528 1.00 73.88 113 GLY A C 1
ATOM 839 O O . GLY A 1 113 ? -4.491 -6.699 4.802 1.00 73.88 113 GLY A O 1
ATOM 840 N N . THR A 1 114 ? -4.361 -4.829 3.567 1.00 82.88 114 THR A N 1
ATOM 841 C CA . THR A 1 114 ? -3.274 -5.348 2.703 1.00 82.88 114 THR A CA 1
ATOM 842 C C . THR A 1 114 ? -1.890 -4.772 2.993 1.00 82.88 114 THR A C 1
ATOM 844 O O . THR A 1 114 ? -0.893 -5.260 2.462 1.00 82.88 114 THR A O 1
ATOM 847 N N . CYS A 1 115 ? -1.814 -3.761 3.857 1.00 80.00 115 CYS A N 1
ATOM 848 C CA . CYS A 1 115 ? -0.558 -3.105 4.216 1.00 80.00 115 CYS A CA 1
ATOM 849 C C . CYS A 1 115 ? 0.261 -3.923 5.220 1.00 80.00 115 CYS A C 1
ATOM 851 O O . CYS A 1 115 ? -0.275 -4.530 6.152 1.00 80.00 115 CYS A O 1
ATOM 853 N N . SER A 1 116 ? 1.581 -3.873 5.070 1.00 82.88 116 SER A N 1
ATOM 854 C CA . SER A 1 116 ? 2.522 -4.382 6.064 1.00 82.88 116 SER A CA 1
ATOM 855 C C . SER A 1 116 ? 2.465 -3.563 7.367 1.00 82.88 116 SER A C 1
ATOM 857 O O . SER A 1 116 ? 2.078 -2.390 7.344 1.00 82.88 116 SER A O 1
ATOM 859 N N . PRO A 1 117 ? 2.899 -4.131 8.512 1.00 80.00 117 PRO A N 1
ATOM 860 C CA . PRO A 1 117 ? 2.979 -3.392 9.776 1.00 80.00 117 PRO A CA 1
ATOM 861 C C . PRO A 1 117 ? 3.789 -2.091 9.674 1.00 80.00 117 PRO A C 1
ATOM 863 O O . PRO A 1 117 ? 3.431 -1.087 10.281 1.00 80.00 117 PRO A O 1
ATOM 866 N N . LEU A 1 118 ? 4.866 -2.097 8.879 1.00 84.12 118 LEU A N 1
ATOM 867 C CA . LEU A 1 118 ? 5.719 -0.926 8.680 1.00 84.12 118 LEU A CA 1
ATOM 868 C C . LEU A 1 118 ? 5.009 0.174 7.879 1.00 84.12 118 LEU A C 1
ATOM 870 O O . LEU A 1 118 ? 5.146 1.350 8.199 1.00 84.12 118 LEU A O 1
ATOM 874 N N . GLU A 1 119 ? 4.251 -0.191 6.844 1.00 83.12 119 GLU A N 1
ATOM 875 C CA . GLU A 1 119 ? 3.457 0.771 6.068 1.00 83.12 119 GLU A CA 1
ATOM 876 C C . GLU A 1 119 ? 2.338 1.382 6.911 1.00 83.12 119 GLU A C 1
ATOM 878 O O . GLU A 1 119 ? 2.063 2.573 6.786 1.00 83.12 119 GLU A O 1
ATOM 883 N N . LEU A 1 120 ? 1.727 0.587 7.794 1.00 86.12 120 LEU A N 1
ATOM 884 C CA . LEU A 1 120 ? 0.744 1.075 8.754 1.00 86.12 120 LEU A CA 1
ATOM 885 C C . LEU A 1 120 ? 1.359 2.096 9.723 1.00 86.12 120 LEU A C 1
ATOM 887 O O . LEU A 1 120 ? 0.815 3.186 9.890 1.00 86.12 120 LEU A O 1
ATOM 891 N N . ASP A 1 121 ? 2.504 1.768 10.321 1.00 87.94 121 ASP A N 1
ATOM 892 C CA . ASP A 1 121 ? 3.215 2.674 11.227 1.00 87.94 121 ASP A CA 1
ATOM 893 C C . ASP A 1 121 ? 3.601 3.985 10.522 1.00 87.94 121 ASP A C 1
ATOM 895 O O . ASP A 1 121 ? 3.288 5.085 10.986 1.00 87.94 121 ASP A O 1
ATOM 899 N N . ALA A 1 122 ? 4.182 3.875 9.323 1.00 81.50 122 ALA A N 1
ATOM 900 C CA . ALA A 1 122 ? 4.525 5.026 8.496 1.00 81.50 122 ALA A CA 1
ATOM 901 C C . ALA A 1 122 ? 3.293 5.880 8.150 1.00 81.50 122 ALA A C 1
ATOM 903 O O . ALA A 1 122 ? 3.391 7.108 8.112 1.00 81.50 122 ALA A O 1
ATOM 904 N N . ALA A 1 123 ? 2.130 5.263 7.925 1.00 83.50 123 ALA A N 1
ATOM 905 C CA . ALA A 1 123 ? 0.890 5.972 7.632 1.00 83.50 123 ALA A CA 1
ATOM 906 C C . ALA A 1 123 ? 0.326 6.728 8.841 1.00 83.50 123 ALA A C 1
ATOM 908 O O . ALA A 1 123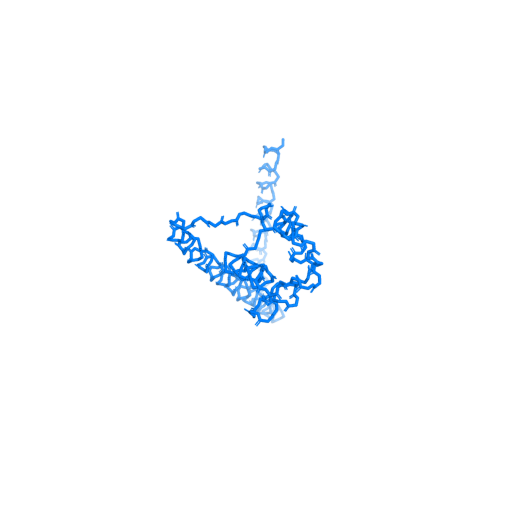 ? -0.077 7.883 8.704 1.00 83.50 123 ALA A O 1
ATOM 909 N N . LEU A 1 124 ? 0.346 6.117 10.028 1.00 85.12 124 LEU A N 1
ATOM 910 C CA . LEU A 1 124 ? -0.078 6.760 11.278 1.00 85.12 124 LEU A CA 1
ATOM 911 C C . LEU A 1 124 ? 0.835 7.930 11.660 1.00 85.12 124 LEU A C 1
ATOM 913 O O . LEU A 1 124 ? 0.386 8.905 12.257 1.00 85.12 124 LEU A O 1
ATOM 917 N N . HIS A 1 125 ? 2.110 7.859 11.283 1.00 84.38 125 HIS A N 1
ATOM 918 C CA . HIS A 1 125 ? 3.072 8.946 11.452 1.00 84.38 125 HIS A CA 1
ATOM 919 C C . HIS A 1 125 ? 3.066 9.974 10.306 1.00 84.38 125 HIS A C 1
ATOM 921 O O . HIS A 1 125 ? 3.855 10.918 10.326 1.00 84.38 125 HIS A O 1
ATOM 927 N N . GLY A 1 126 ? 2.193 9.817 9.304 1.00 79.06 126 GLY A N 1
ATOM 928 C CA . GLY A 1 126 ? 2.090 10.732 8.163 1.00 79.06 126 GLY A CA 1
ATOM 929 C C . GLY A 1 126 ? 3.280 10.686 7.195 1.00 79.06 126 GLY A C 1
ATOM 930 O O . GLY A 1 126 ? 3.403 11.553 6.333 1.00 79.06 126 GLY A O 1
ATOM 931 N N . ALA A 1 127 ? 4.155 9.685 7.315 1.00 75.31 127 ALA A N 1
ATOM 932 C CA . ALA A 1 127 ? 5.290 9.459 6.421 1.00 75.31 127 ALA A CA 1
ATOM 933 C C . ALA A 1 127 ? 4.892 8.724 5.126 1.00 75.31 127 ALA A C 1
ATOM 935 O O . ALA A 1 127 ? 5.650 8.723 4.155 1.00 75.31 127 ALA A O 1
ATOM 936 N N . LEU A 1 128 ? 3.708 8.108 5.104 1.00 76.12 128 LEU A N 1
ATOM 937 C CA . LEU A 1 128 ? 3.145 7.387 3.966 1.00 76.12 128 LEU A CA 1
ATOM 938 C C . LEU A 1 128 ? 1.656 7.726 3.817 1.00 76.12 128 LEU A C 1
ATOM 940 O O . LEU A 1 128 ? 0.950 7.890 4.807 1.00 76.12 128 LEU A O 1
ATOM 944 N N . VAL A 1 129 ? 1.165 7.793 2.579 1.00 78.88 129 VAL A N 1
ATOM 945 C CA . VAL A 1 129 ? -0.271 7.921 2.294 1.00 78.88 129 VAL A CA 1
ATOM 946 C C . VAL A 1 129 ? -0.798 6.571 1.834 1.00 78.88 129 VAL A C 1
ATOM 948 O O . VAL A 1 129 ? -0.346 6.042 0.817 1.00 78.88 129 VAL A O 1
ATOM 951 N N . LEU A 1 130 ? -1.760 6.019 2.571 1.00 75.69 130 LEU A N 1
ATOM 952 C CA . LEU A 1 130 ? -2.437 4.783 2.185 1.00 75.69 130 LEU A CA 1
ATOM 953 C C . LEU A 1 130 ? -3.587 5.040 1.200 1.00 75.69 130 LEU A C 1
ATOM 955 O O . LEU A 1 130 ? -4.160 6.133 1.163 1.00 75.69 130 LEU A O 1
ATOM 959 N N . PRO A 1 131 ? -3.988 4.028 0.414 1.00 77.50 131 PRO A N 1
ATOM 960 C CA . PRO A 1 131 ? -5.230 4.085 -0.344 1.00 77.50 131 PRO A CA 1
ATOM 961 C C . PRO A 1 131 ? -6.433 4.332 0.578 1.00 77.50 131 PRO A C 1
ATOM 963 O O . PRO A 1 131 ? -6.509 3.781 1.674 1.00 77.50 131 PRO A O 1
ATOM 966 N N . GLY A 1 132 ? -7.437 5.083 0.115 1.00 79.00 132 GLY A N 1
ATOM 967 C CA . GLY A 1 132 ? -8.619 5.414 0.931 1.00 79.00 132 GLY A CA 1
ATOM 968 C C . GLY A 1 132 ? -9.425 4.201 1.427 1.00 79.00 132 GLY A C 1
ATOM 969 O O . GLY A 1 132 ? -10.148 4.295 2.414 1.00 79.00 132 GLY A O 1
ATOM 970 N N . ILE A 1 133 ? -9.309 3.040 0.771 1.00 79.12 133 ILE A N 1
ATOM 971 C CA . ILE A 1 133 ? -9.899 1.792 1.278 1.00 79.12 133 ILE A CA 1
ATOM 972 C C . ILE A 1 133 ? -9.201 1.297 2.550 1.00 79.12 133 ILE A C 1
ATOM 974 O O . ILE A 1 133 ? -9.881 0.838 3.462 1.00 79.12 133 ILE A O 1
ATOM 978 N N . GLU A 1 134 ? -7.880 1.444 2.638 1.00 83.31 134 GLU A N 1
ATOM 979 C CA . GLU A 1 134 ? -7.115 1.036 3.815 1.00 83.31 134 GLU A CA 1
ATOM 980 C C . GLU A 1 134 ? -7.353 2.000 4.972 1.00 83.31 134 GLU A C 1
ATOM 982 O O . GLU A 1 134 ? -7.580 1.551 6.089 1.00 83.31 134 GLU A O 1
ATOM 987 N N . TYR A 1 135 ? -7.458 3.305 4.699 1.00 84.00 135 TYR A N 1
ATOM 988 C CA . TYR A 1 135 ? -7.886 4.279 5.709 1.00 84.00 135 TYR A CA 1
ATOM 989 C C . TYR A 1 135 ? -9.247 3.932 6.321 1.00 84.00 135 TYR A C 1
ATOM 991 O O . TYR A 1 135 ? -9.385 3.953 7.537 1.00 84.00 135 TYR A O 1
ATOM 999 N N . ARG A 1 136 ? -10.235 3.540 5.505 1.00 83.31 136 ARG A N 1
ATOM 1000 C CA . ARG A 1 136 ? -11.553 3.126 6.016 1.00 83.31 136 ARG A CA 1
ATOM 1001 C C . ARG A 1 136 ? -11.494 1.864 6.871 1.00 83.31 136 ARG A C 1
ATOM 1003 O O . ARG A 1 136 ? -12.227 1.764 7.844 1.00 83.31 136 ARG A O 1
ATOM 1010 N N . ARG A 1 137 ? -10.634 0.905 6.527 1.00 85.25 137 ARG A N 1
ATOM 1011 C CA . ARG A 1 137 ? -10.432 -0.296 7.352 1.00 85.25 137 ARG A CA 1
ATOM 1012 C C . ARG A 1 137 ? -9.753 0.029 8.675 1.00 85.25 137 ARG A C 1
ATOM 1014 O O . ARG A 1 137 ? -10.114 -0.559 9.683 1.00 85.25 137 ARG A O 1
ATOM 1021 N N . LEU A 1 138 ? -8.796 0.954 8.680 1.00 88.88 138 LEU A N 1
ATOM 1022 C CA . LEU A 1 138 ? -8.143 1.413 9.907 1.00 88.88 138 LEU A CA 1
ATOM 1023 C C . LEU A 1 138 ? -9.100 2.176 10.815 1.00 88.88 138 LEU A C 1
ATOM 1025 O O . LEU A 1 138 ? -9.119 1.941 12.018 1.00 88.88 138 LEU A O 1
ATOM 1029 N N . ASP A 1 139 ? -9.921 3.040 10.230 1.00 88.38 139 ASP A N 1
ATOM 1030 C CA . ASP A 1 139 ? -10.976 3.750 10.944 1.00 88.38 139 ASP A CA 1
ATOM 1031 C C . ASP A 1 139 ? -12.001 2.777 11.552 1.00 88.38 139 ASP A C 1
ATOM 1033 O O . ASP A 1 139 ? -12.318 2.859 12.738 1.00 88.38 139 ASP A O 1
ATOM 1037 N N . GLN A 1 140 ? -12.435 1.783 10.769 1.00 87.12 140 GLN A N 1
ATOM 1038 C CA . GLN A 1 140 ? -13.320 0.716 11.238 1.00 87.12 140 GLN A CA 1
ATOM 1039 C C . GLN A 1 140 ? -12.680 -0.116 12.358 1.00 87.12 140 GLN A C 1
ATOM 1041 O O . GLN A 1 140 ? -13.338 -0.389 13.356 1.00 87.12 140 GLN A O 1
ATOM 1046 N N . ALA A 1 141 ? -11.404 -0.494 12.228 1.00 88.44 141 ALA A N 1
ATOM 1047 C CA . ALA A 1 141 ? -10.690 -1.240 13.261 1.00 88.44 141 ALA A CA 1
ATOM 1048 C C . ALA A 1 141 ? -10.640 -0.457 14.582 1.00 88.44 141 ALA A C 1
ATOM 1050 O O . ALA A 1 141 ? -10.950 -1.009 15.633 1.00 88.44 141 ALA A O 1
ATOM 1051 N N . LEU A 1 142 ? -10.329 0.843 14.533 1.00 89.38 142 LEU A N 1
ATOM 1052 C CA . LEU A 1 142 ? -10.350 1.700 15.722 1.00 89.38 142 LEU A CA 1
ATOM 1053 C C . LEU A 1 142 ? -11.752 1.820 16.326 1.00 89.38 142 LEU A C 1
ATOM 1055 O O . LEU A 1 142 ? -11.887 1.780 17.546 1.00 89.38 142 LEU A O 1
ATOM 1059 N N . TRP A 1 143 ? -12.791 1.934 15.494 1.00 88.62 143 TRP A N 1
ATOM 1060 C CA . TRP A 1 143 ? -14.176 1.954 15.966 1.00 88.62 143 TRP A CA 1
ATOM 1061 C C . TRP A 1 143 ? -14.559 0.650 16.681 1.00 88.62 143 TRP A C 1
ATOM 1063 O O . TRP A 1 143 ? -15.156 0.703 17.755 1.00 88.62 143 TRP A O 1
ATOM 1073 N N . GLU A 1 144 ? -14.188 -0.513 16.138 1.00 84.81 144 GLU A N 1
ATOM 1074 C CA . GLU A 1 144 ? -14.456 -1.811 16.775 1.00 84.81 144 GLU A CA 1
ATOM 1075 C C . GLU A 1 144 ? -13.740 -1.943 18.121 1.00 84.81 144 GLU A C 1
ATOM 1077 O O . GLU A 1 144 ? -14.326 -2.433 19.082 1.00 84.81 144 GLU A O 1
ATOM 1082 N N . MET A 1 145 ? -12.503 -1.454 18.217 1.00 85.25 145 MET A N 1
ATOM 1083 C CA . MET A 1 145 ? -11.730 -1.473 19.461 1.00 85.25 145 MET A CA 1
ATOM 1084 C C . MET A 1 145 ? -12.305 -0.535 20.527 1.00 85.25 145 MET A C 1
ATOM 1086 O O . MET A 1 145 ? -12.346 -0.901 21.697 1.00 85.25 145 MET A O 1
ATOM 1090 N N . GLU A 1 146 ? -12.798 0.638 20.129 1.00 86.31 146 GLU A N 1
ATOM 1091 C CA . GLU A 1 146 ? -13.472 1.595 21.016 1.00 86.31 146 GLU A CA 1
ATOM 1092 C C . GLU A 1 146 ? -14.747 1.016 21.652 1.00 86.31 146 GLU A C 1
ATOM 1094 O O . GLU A 1 146 ? -15.073 1.358 22.783 1.00 86.31 146 GLU A O 1
ATOM 1099 N N . HIS A 1 147 ? -15.444 0.114 20.953 1.00 79.12 147 HIS A N 1
ATOM 1100 C CA . HIS A 1 147 ? -16.700 -0.495 21.413 1.00 79.12 147 HIS A CA 1
ATOM 1101 C C . HIS A 1 147 ? -16.533 -1.910 21.993 1.00 79.12 147 HIS A C 1
ATOM 1103 O O . HIS A 1 147 ? -17.515 -2.511 22.432 1.00 79.12 147 HIS A O 1
ATOM 1109 N N . ALA A 1 148 ? -15.318 -2.462 21.968 1.00 71.69 148 ALA A N 1
ATOM 1110 C CA . ALA A 1 148 ? -14.993 -3.757 22.563 1.00 71.69 148 ALA A CA 1
ATOM 1111 C C . ALA A 1 148 ? -14.527 -3.653 24.030 1.00 71.69 148 ALA A C 1
ATOM 1113 O O . ALA A 1 148 ? -14.437 -4.682 24.705 1.00 71.69 148 ALA A O 1
ATOM 1114 N N . LEU A 1 149 ? -14.219 -2.438 24.499 1.00 56.47 149 LEU A N 1
ATOM 1115 C CA . LEU A 1 149 ? -13.775 -2.098 25.857 1.00 56.47 149 LEU A CA 1
ATOM 1116 C C . LEU A 1 149 ? -14.943 -1.626 26.734 1.00 56.47 149 LEU A C 1
ATOM 1118 O O . LEU A 1 149 ? -14.902 -1.928 27.949 1.00 56.47 149 LEU A O 1
#